Protein AF-A0A1Y5FB59-F1 (afdb_monomer_lite)

Radius of gyration: 21.67 Å; chains: 1; bounding box: 53×59×49 Å

Structure (mmCIF, N/CA/C/O backbone):
data_AF-A0A1Y5FB59-F1
#
_entry.id   AF-A0A1Y5FB59-F1
#
loop_
_atom_site.group_PDB
_atom_site.id
_atom_site.type_symbol
_atom_site.label_atom_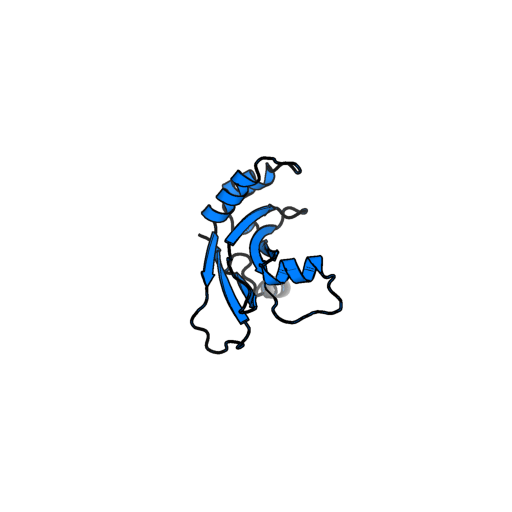id
_atom_site.label_alt_id
_atom_site.label_comp_id
_atom_site.label_asym_id
_atom_site.label_entity_id
_atom_site.label_seq_id
_atom_site.pdbx_PDB_ins_code
_atom_site.Cartn_x
_atom_site.Cartn_y
_atom_site.Cartn_z
_atom_site.occupancy
_atom_site.B_iso_or_equiv
_atom_site.auth_seq_id
_atom_site.auth_comp_id
_atom_site.auth_asym_id
_atom_site.auth_atom_id
_atom_site.pdbx_PDB_model_num
ATOM 1 N N . MET A 1 1 ? -38.173 -43.192 18.621 1.00 48.62 1 MET A N 1
ATOM 2 C CA . MET A 1 1 ? -38.232 -41.753 18.265 1.00 48.62 1 MET A CA 1
ATOM 3 C C . MET A 1 1 ? -37.029 -40.917 18.727 1.00 48.62 1 MET A C 1
ATOM 5 O O . MET A 1 1 ? -36.751 -39.921 18.084 1.00 48.62 1 MET A O 1
ATOM 9 N N . LYS A 1 2 ? -36.254 -41.308 19.757 1.00 47.31 2 LYS A N 1
ATOM 10 C CA . LYS A 1 2 ? -35.053 -40.545 20.182 1.00 47.31 2 LYS A CA 1
ATOM 11 C C . LYS A 1 2 ? -33.825 -40.673 19.255 1.00 47.31 2 LYS A C 1
ATOM 13 O O . LYS A 1 2 ? -33.001 -39.771 19.224 1.00 47.31 2 LYS A O 1
ATOM 18 N N . LYS A 1 3 ? -33.711 -41.755 18.470 1.00 51.56 3 LYS A N 1
ATOM 19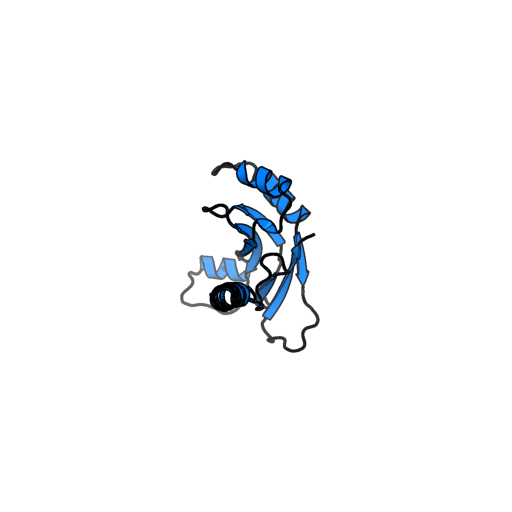 C CA . LYS A 1 3 ? -32.548 -42.007 17.588 1.00 51.56 3 LYS A CA 1
ATOM 20 C C . LYS A 1 3 ? -32.558 -41.204 16.273 1.00 51.56 3 LYS A C 1
ATOM 22 O O . LYS A 1 3 ? -31.497 -40.951 15.722 1.00 51.56 3 LYS A O 1
ATOM 27 N N . LEU A 1 4 ? -33.731 -40.770 15.800 1.00 54.47 4 LEU A N 1
ATOM 28 C CA . LEU A 1 4 ? -33.858 -39.971 14.568 1.00 54.47 4 LEU A CA 1
ATOM 29 C C . LEU A 1 4 ? -33.380 -38.523 14.757 1.00 54.47 4 LEU A C 1
ATOM 31 O O . LEU A 1 4 ? -32.789 -37.950 13.850 1.00 54.47 4 LEU A O 1
ATOM 35 N N . ILE A 1 5 ? -33.572 -37.960 15.953 1.00 57.47 5 ILE A N 1
ATOM 36 C CA . ILE A 1 5 ? -33.191 -36.573 16.270 1.00 57.47 5 ILE A CA 1
ATOM 37 C C . ILE A 1 5 ? -31.662 -36.424 16.337 1.00 57.47 5 ILE A C 1
ATOM 39 O O . ILE A 1 5 ? -31.114 -35.425 15.884 1.00 57.47 5 ILE A O 1
ATOM 43 N N . ILE A 1 6 ? -30.962 -37.445 16.840 1.00 56.31 6 ILE A N 1
ATOM 44 C CA . ILE A 1 6 ? -29.498 -37.424 16.990 1.00 56.31 6 ILE A CA 1
ATOM 45 C C . ILE A 1 6 ? -28.801 -37.420 15.618 1.00 56.31 6 ILE A C 1
ATOM 47 O O . ILE A 1 6 ? -27.839 -36.678 15.430 1.00 56.31 6 ILE A O 1
ATOM 51 N N . ASN A 1 7 ? -29.329 -38.153 14.630 1.00 54.38 7 ASN A N 1
ATOM 52 C CA . ASN A 1 7 ? -28.782 -38.136 13.267 1.00 54.38 7 ASN A CA 1
ATOM 53 C C . ASN A 1 7 ? -28.978 -36.787 12.555 1.00 54.38 7 ASN A C 1
ATOM 55 O O . ASN A 1 7 ? -28.125 -36.395 11.763 1.00 54.38 7 ASN A O 1
ATOM 59 N N . LEU A 1 8 ? -30.056 -36.051 12.853 1.00 54.28 8 LEU A N 1
ATOM 60 C CA . LEU A 1 8 ? -30.286 -34.725 12.268 1.00 54.28 8 LEU A CA 1
ATOM 61 C C . LEU A 1 8 ? -29.314 -33.668 12.824 1.00 54.28 8 LEU A C 1
ATOM 63 O O . LEU A 1 8 ? -28.890 -32.776 12.096 1.00 54.28 8 LEU A O 1
ATOM 67 N N . ILE A 1 9 ? -28.929 -33.789 14.100 1.00 56.22 9 ILE A N 1
ATOM 68 C CA . ILE A 1 9 ? -27.972 -32.879 14.752 1.00 56.22 9 ILE A CA 1
ATOM 69 C C . ILE A 1 9 ? -26.537 -33.144 14.264 1.00 56.22 9 ILE A C 1
ATOM 71 O O . ILE A 1 9 ? -25.774 -32.198 14.073 1.00 56.22 9 ILE A O 1
ATOM 75 N N . LEU A 1 10 ? -26.176 -34.402 13.978 1.00 52.16 10 LEU A N 1
ATOM 76 C CA . LEU A 1 10 ? -24.864 -34.735 13.406 1.00 52.16 10 LEU A CA 1
ATOM 77 C C . LEU A 1 10 ? -24.667 -34.188 11.981 1.00 52.16 10 LEU A C 1
ATOM 79 O O . LEU A 1 10 ? -23.561 -33.767 11.653 1.00 52.16 10 LEU A O 1
ATOM 83 N N . LEU A 1 11 ? -25.725 -34.119 11.165 1.00 53.78 11 LEU A N 1
ATOM 84 C CA . LEU A 1 11 ? -25.667 -33.527 9.818 1.00 53.78 11 LEU A CA 1
ATOM 85 C C . LEU A 1 11 ? -25.444 -32.001 9.830 1.00 53.78 11 LEU A C 1
ATOM 87 O O . LEU A 1 11 ? -24.926 -31.449 8.861 1.00 53.78 11 LEU A O 1
ATOM 91 N N . GLY A 1 12 ? -25.790 -31.312 10.924 1.00 51.25 12 GLY A N 1
ATOM 92 C CA . GLY A 1 12 ? -25.508 -29.882 11.099 1.00 51.25 12 GLY A CA 1
ATOM 93 C C . GLY A 1 12 ? -24.056 -29.580 11.490 1.00 51.25 12 GLY A C 1
ATOM 94 O O . GLY A 1 12 ? -23.554 -28.497 11.201 1.00 51.25 12 GLY A O 1
ATOM 95 N N . LEU A 1 13 ? -23.361 -30.543 12.106 1.00 50.62 13 LEU A N 1
ATOM 96 C CA . LEU A 1 13 ? -21.967 -30.394 12.544 1.00 50.62 13 LEU A CA 1
ATOM 97 C C . LEU A 1 13 ? -20.949 -30.674 11.428 1.00 50.62 13 LEU A C 1
ATOM 99 O O . LEU A 1 13 ? -19.790 -30.292 11.552 1.00 50.62 13 LEU A O 1
ATOM 103 N N . SER A 1 14 ? -21.368 -31.286 10.317 1.00 46.81 14 SER A N 1
ATOM 104 C CA . SER A 1 14 ? -20.500 -31.554 9.162 1.00 46.81 14 SER A CA 1
ATOM 105 C C . SER A 1 14 ? -20.270 -30.352 8.233 1.00 46.81 14 SER A C 1
ATOM 107 O O . SER A 1 14 ? -19.467 -30.459 7.311 1.00 46.81 14 SER A O 1
ATOM 109 N N . PHE A 1 15 ? -20.917 -29.202 8.462 1.00 49.56 15 PHE A N 1
ATOM 110 C CA . PHE A 1 15 ? -20.755 -28.008 7.613 1.00 49.56 15 PHE A CA 1
ATOM 111 C C . PHE A 1 15 ? -19.712 -26.990 8.106 1.00 49.56 15 PHE A C 1
ATOM 113 O O . PHE A 1 15 ? -19.521 -25.964 7.459 1.00 49.56 15 PHE A O 1
ATOM 120 N N . THR A 1 16 ? -19.000 -27.243 9.207 1.00 48.56 16 THR A N 1
ATOM 121 C CA . THR A 1 16 ? -18.032 -26.274 9.768 1.00 48.56 16 THR A CA 1
ATOM 122 C C . THR A 1 16 ? -16.565 -26.596 9.496 1.00 48.56 16 THR A C 1
ATOM 124 O O . THR A 1 16 ? -15.688 -25.941 10.052 1.00 48.56 16 THR A O 1
ATOM 127 N N . ILE A 1 17 ? -16.262 -27.526 8.588 1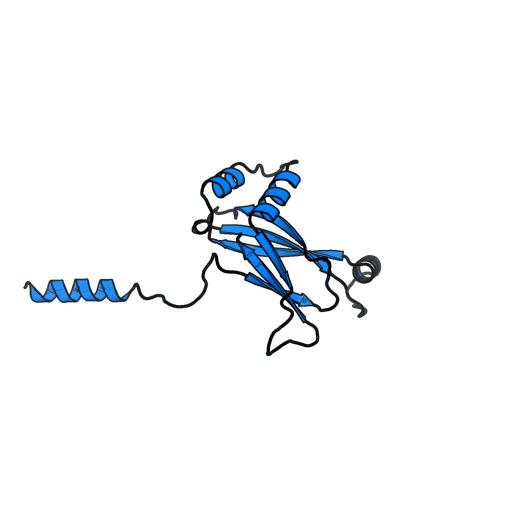.00 44.72 17 ILE A N 1
ATOM 128 C CA . ILE A 1 17 ? -14.880 -27.767 8.146 1.00 44.72 17 ILE A CA 1
ATOM 129 C C . ILE A 1 17 ? -14.674 -27.158 6.754 1.00 44.72 17 ILE A C 1
ATOM 131 O O . ILE A 1 17 ? -14.392 -27.846 5.779 1.00 44.72 17 ILE A O 1
ATOM 135 N N . MET A 1 18 ? -14.795 -25.830 6.664 1.00 39.94 18 MET A N 1
ATOM 136 C CA . MET A 1 18 ? -14.086 -25.061 5.638 1.00 39.94 18 MET A CA 1
ATOM 137 C C . MET A 1 18 ? -12.658 -24.819 6.137 1.00 39.94 18 MET A C 1
ATOM 139 O O . MET A 1 18 ? -12.323 -23.751 6.639 1.00 39.94 18 MET A O 1
ATOM 143 N N . ALA A 1 19 ? -11.809 -25.838 6.026 1.00 43.00 19 ALA A N 1
ATOM 144 C CA . ALA A 1 19 ? -10.364 -25.656 6.066 1.00 43.00 19 ALA A CA 1
ATOM 145 C C . ALA A 1 19 ? -9.883 -25.496 4.620 1.00 43.00 19 ALA A C 1
ATOM 147 O O . ALA A 1 19 ? -9.935 -26.451 3.848 1.00 43.00 19 ALA A O 1
ATOM 148 N N . GLY A 1 20 ? -9.459 -24.289 4.232 1.00 32.75 20 GLY A N 1
ATOM 149 C CA . GLY A 1 20 ? -8.989 -24.068 2.863 1.00 32.75 20 GLY A CA 1
ATOM 150 C C . GLY A 1 20 ? -8.665 -22.633 2.461 1.00 32.75 20 GLY A C 1
ATOM 151 O O . GLY A 1 20 ? -9.116 -22.197 1.413 1.00 32.75 20 GLY A O 1
ATOM 152 N N . GLY A 1 21 ? -7.863 -21.928 3.262 1.00 36.38 21 GLY A N 1
ATOM 153 C CA . GLY A 1 21 ? -6.829 -21.049 2.706 1.00 36.38 21 GLY A CA 1
ATOM 154 C C . GLY A 1 21 ? -7.264 -19.727 2.076 1.00 36.38 21 GLY A C 1
ATOM 155 O O . GLY A 1 21 ? -7.082 -19.527 0.885 1.00 36.38 21 GLY A O 1
ATOM 156 N N . ASP A 1 22 ? -7.693 -18.781 2.903 1.00 43.31 22 ASP A N 1
ATOM 157 C CA . ASP A 1 22 ? -7.258 -17.391 2.748 1.00 43.31 22 ASP A CA 1
ATOM 158 C C . ASP A 1 22 ? -7.396 -16.740 4.126 1.00 43.31 22 ASP A C 1
ATOM 160 O O . ASP A 1 22 ? -8.449 -16.230 4.504 1.00 43.31 22 ASP A O 1
ATOM 164 N N . TYR A 1 23 ? -6.360 -16.871 4.960 1.00 47.91 23 TYR A N 1
ATOM 165 C CA . TYR A 1 23 ? -6.320 -16.164 6.237 1.00 47.91 23 TYR A CA 1
ATOM 166 C C . TYR A 1 23 ? -6.331 -14.669 5.910 1.00 47.91 23 TYR A C 1
ATOM 168 O O . TYR A 1 23 ? -5.302 -14.102 5.544 1.00 47.91 23 TYR A O 1
ATOM 176 N N . GLY A 1 24 ? -7.494 -14.025 6.023 1.00 53.06 24 GLY A N 1
ATOM 177 C CA . GLY A 1 24 ? -7.709 -12.619 5.673 1.00 53.06 24 GLY A CA 1
ATOM 178 C C . GLY A 1 24 ? -6.803 -11.627 6.411 1.00 53.06 24 GLY A C 1
ATOM 179 O O . GLY A 1 24 ? -6.757 -10.452 6.039 1.00 53.06 24 GLY A O 1
ATOM 180 N N . GLY A 1 25 ? -6.072 -12.088 7.432 1.00 61.81 25 GLY A N 1
ATOM 181 C CA . GLY A 1 25 ? -5.090 -11.343 8.225 1.00 61.81 25 GLY A CA 1
ATOM 182 C C . GLY A 1 25 ? -3.635 -11.785 8.044 1.00 61.81 25 GLY A C 1
ATOM 183 O O . GLY A 1 25 ? -2.757 -11.214 8.682 1.00 61.81 25 GLY A O 1
ATOM 184 N N . GLY A 1 26 ? -3.363 -12.794 7.211 1.00 78.00 26 GLY A N 1
ATOM 185 C CA . GLY A 1 26 ? -2.009 -13.282 6.946 1.00 78.00 26 GLY A CA 1
ATOM 186 C C . GLY A 1 26 ? -1.167 -12.312 6.104 1.00 78.00 26 GLY A C 1
ATOM 187 O O . GLY A 1 26 ? -1.701 -11.358 5.521 1.00 78.00 26 GLY A O 1
ATOM 188 N N . PRO A 1 27 ? 0.156 -12.541 6.018 1.00 85.00 27 PRO A N 1
ATOM 189 C CA . PRO A 1 27 ? 1.020 -11.755 5.150 1.00 85.00 27 PRO A CA 1
ATOM 190 C C . PRO A 1 27 ? 0.551 -11.847 3.696 1.00 85.00 27 PRO A C 1
ATOM 192 O O . PRO A 1 27 ? 0.158 -12.911 3.218 1.00 85.00 27 PRO A O 1
ATOM 195 N N . LYS A 1 28 ? 0.582 -10.719 2.984 1.00 89.56 28 LYS A N 1
ATOM 196 C CA . LYS A 1 28 ? 0.188 -10.659 1.571 1.00 89.56 28 LYS A CA 1
ATOM 197 C C . LYS A 1 28 ? 1.390 -10.371 0.704 1.00 89.56 28 LYS A C 1
ATOM 199 O O . LYS A 1 28 ? 2.141 -9.443 0.981 1.00 89.56 28 LYS A O 1
ATOM 204 N N . VAL A 1 29 ? 1.534 -11.128 -0.373 1.00 89.19 29 VAL A N 1
ATOM 205 C CA . VAL A 1 29 ? 2.629 -10.949 -1.323 1.00 89.19 29 VAL A CA 1
ATOM 206 C C . VAL A 1 29 ? 2.140 -10.127 -2.509 1.00 89.19 29 VAL A C 1
ATOM 208 O O . VAL A 1 29 ? 1.088 -10.409 -3.080 1.00 89.19 29 VAL A O 1
ATOM 211 N N . ILE A 1 30 ? 2.906 -9.107 -2.887 1.00 90.69 30 ILE A N 1
ATOM 212 C CA . ILE A 1 30 ? 2.734 -8.400 -4.157 1.00 90.69 30 ILE A CA 1
ATOM 213 C C . ILE A 1 30 ? 3.867 -8.772 -5.111 1.00 90.69 30 ILE A C 1
ATOM 215 O O . ILE A 1 30 ? 5.041 -8.774 -4.738 1.00 90.69 30 ILE A O 1
ATOM 219 N N . GLU A 1 31 ? 3.500 -9.066 -6.354 1.00 90.94 31 GLU A N 1
ATOM 220 C CA . GLU A 1 31 ? 4.425 -9.268 -7.468 1.00 90.94 31 GLU A CA 1
ATOM 221 C C . GLU A 1 31 ? 4.556 -7.947 -8.232 1.00 90.94 31 GLU A C 1
ATOM 223 O O . GLU A 1 31 ? 3.568 -7.386 -8.713 1.00 90.94 31 GLU A O 1
ATOM 228 N N . LEU A 1 32 ? 5.776 -7.426 -8.316 1.00 90.31 32 LEU A N 1
ATOM 229 C CA . LEU A 1 32 ? 6.126 -6.244 -9.097 1.00 90.31 32 LEU A CA 1
ATOM 230 C C . LEU A 1 32 ? 7.152 -6.620 -10.163 1.00 90.31 32 LEU A C 1
ATOM 232 O O . LEU A 1 32 ? 7.862 -7.614 -10.040 1.00 90.31 32 LEU A O 1
ATOM 236 N N . TYR A 1 33 ? 7.275 -5.800 -11.202 1.00 88.94 33 TYR A N 1
ATOM 237 C CA . TYR A 1 33 ? 8.311 -6.020 -12.209 1.00 88.94 33 TYR A CA 1
ATOM 238 C C . TYR A 1 33 ? 9.685 -5.663 -11.642 1.00 88.94 33 TYR A C 1
ATOM 240 O O . TYR A 1 33 ? 9.816 -4.763 -10.817 1.00 88.94 33 TYR A O 1
ATOM 248 N N . LYS A 1 34 ? 10.742 -6.303 -12.138 1.00 86.94 34 LYS A N 1
ATOM 249 C CA . LYS A 1 34 ? 12.126 -6.106 -11.672 1.00 86.94 34 LYS A CA 1
ATOM 250 C C . LYS A 1 34 ? 12.600 -4.648 -11.681 1.00 86.94 34 LYS A C 1
ATOM 252 O O . LYS A 1 34 ? 13.354 -4.234 -10.794 1.00 86.94 34 LYS A O 1
ATOM 257 N N . LEU A 1 35 ? 12.152 -3.878 -12.675 1.00 87.94 35 LEU A N 1
ATOM 258 C CA . LEU A 1 35 ? 12.467 -2.453 -12.844 1.00 87.94 35 LEU A CA 1
ATOM 259 C C . LEU A 1 35 ? 11.633 -1.536 -11.931 1.00 87.94 35 LEU A C 1
ATOM 261 O O . LEU A 1 35 ? 12.010 -0.380 -11.695 1.00 87.94 35 LEU A O 1
ATOM 265 N N . ASP A 1 36 ? 10.507 -2.034 -11.420 1.00 90.44 36 ASP A N 1
ATOM 266 C CA . ASP A 1 36 ? 9.694 -1.320 -10.448 1.00 90.44 36 ASP A CA 1
ATOM 267 C C . ASP A 1 36 ? 10.442 -1.285 -9.102 1.00 90.44 36 ASP A C 1
ATOM 269 O O . ASP A 1 36 ? 11.138 -2.225 -8.715 1.00 90.44 36 ASP A O 1
ATOM 273 N N . HIS A 1 37 ? 10.382 -0.150 -8.405 1.00 88.69 37 HIS A N 1
ATOM 274 C CA . HIS A 1 37 ? 11.224 0.099 -7.230 1.00 88.69 37 HIS A CA 1
ATOM 275 C C . HIS A 1 37 ? 10.572 1.087 -6.254 1.00 88.69 37 HIS A C 1
ATOM 277 O O . HIS A 1 37 ? 9.474 1.589 -6.489 1.00 88.69 37 HIS A O 1
ATOM 283 N N . SER A 1 38 ? 11.262 1.417 -5.153 1.00 91.31 38 SER A N 1
ATOM 284 C CA . SER A 1 38 ? 10.779 2.374 -4.139 1.00 91.31 38 SER A CA 1
ATOM 285 C C . SER A 1 38 ? 9.421 1.996 -3.533 1.00 91.31 38 SER A C 1
ATOM 287 O O . SER A 1 38 ? 8.552 2.859 -3.378 1.00 91.31 38 SER A O 1
ATOM 289 N N . VAL A 1 39 ? 9.243 0.718 -3.189 1.00 92.81 39 VAL A N 1
ATOM 290 C CA . VAL A 1 39 ? 8.025 0.212 -2.546 1.00 92.81 39 VAL A CA 1
ATOM 291 C C . VAL A 1 39 ? 7.877 0.816 -1.150 1.00 92.81 39 VAL A C 1
ATOM 293 O O . VAL A 1 39 ? 8.823 0.839 -0.363 1.00 92.81 39 VAL A O 1
ATOM 296 N N . LYS A 1 40 ? 6.702 1.371 -0.848 1.00 93.81 40 LYS A N 1
ATOM 297 C CA . LYS A 1 40 ? 6.407 2.053 0.416 1.00 93.81 40 LYS A CA 1
ATOM 298 C C . LYS A 1 40 ? 4.981 1.769 0.862 1.00 93.81 40 LYS A C 1
ATOM 300 O O . LYS A 1 40 ? 4.043 1.831 0.072 1.00 93.81 40 LYS A O 1
ATOM 305 N N . ILE A 1 41 ? 4.809 1.582 2.169 1.00 93.88 41 ILE A N 1
ATOM 306 C CA . ILE A 1 41 ? 3.486 1.594 2.793 1.00 93.88 41 ILE A CA 1
ATOM 307 C C . ILE A 1 41 ? 2.874 2.994 2.644 1.00 93.88 41 ILE A C 1
ATOM 309 O O . ILE A 1 41 ? 3.460 4.005 3.060 1.00 93.88 41 ILE A O 1
ATOM 313 N N . GLY A 1 42 ? 1.710 3.037 2.005 1.00 91.62 42 GLY A N 1
ATOM 314 C CA . GLY A 1 42 ? 0.951 4.233 1.690 1.00 91.62 42 GLY A CA 1
ATOM 315 C C . GLY A 1 42 ? -0.130 4.506 2.727 1.00 91.62 42 GLY A C 1
ATOM 316 O O . GLY A 1 42 ? 0.165 4.791 3.884 1.00 91.62 42 GLY A O 1
ATOM 317 N N . ASP A 1 43 ? -1.378 4.539 2.276 1.00 92.94 43 ASP A N 1
ATOM 318 C CA . ASP A 1 43 ? -2.547 4.928 3.062 1.00 92.94 43 ASP A CA 1
ATOM 319 C C . ASP A 1 43 ? -3.346 3.708 3.549 1.00 92.94 43 ASP A C 1
ATOM 321 O O . ASP A 1 43 ? -3.233 2.623 2.993 1.00 92.94 43 ASP A O 1
ATOM 325 N N . ILE A 1 44 ? -4.178 3.888 4.574 1.00 92.81 44 ILE A N 1
ATOM 326 C CA . ILE A 1 44 ? -5.065 2.849 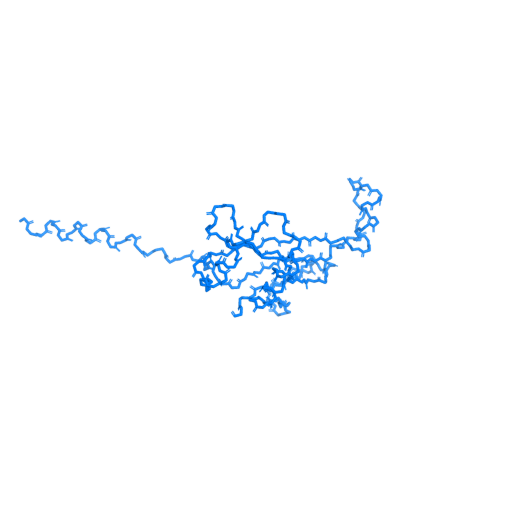5.112 1.00 92.81 44 ILE A CA 1
ATOM 327 C C . ILE A 1 44 ? -6.474 3.399 5.324 1.00 92.81 44 ILE A C 1
ATOM 329 O O . ILE A 1 44 ? -6.672 4.483 5.884 1.00 92.81 44 ILE A O 1
ATOM 333 N N . LYS A 1 45 ? -7.482 2.658 4.868 1.00 93.25 45 LYS A N 1
ATOM 334 C CA . LYS A 1 45 ? -8.893 3.055 4.941 1.00 93.25 45 LYS A CA 1
ATOM 335 C C . LYS A 1 45 ? -9.796 1.847 5.114 1.00 93.25 45 LYS A C 1
ATOM 337 O O . LYS A 1 45 ? -9.415 0.735 4.785 1.00 93.25 45 LYS A O 1
ATOM 342 N N . LEU A 1 46 ? -11.017 2.076 5.579 1.00 92.69 46 LEU A N 1
ATOM 343 C CA . LEU A 1 46 ? -12.056 1.059 5.474 1.00 92.69 46 LEU A CA 1
ATOM 344 C C . LEU A 1 46 ? -12.611 1.016 4.049 1.00 92.69 46 LEU A C 1
ATOM 346 O O . LEU A 1 46 ? -12.667 2.025 3.337 1.00 92.69 46 LEU A O 1
ATOM 350 N N . SER A 1 47 ? -13.019 -0.178 3.653 1.00 91.94 47 SER A N 1
ATOM 351 C CA . SER A 1 47 ? -13.892 -0.433 2.514 1.00 91.94 47 SER A CA 1
ATOM 352 C C . SER A 1 47 ? -15.227 0.318 2.639 1.00 91.94 47 SER A C 1
ATOM 354 O O . SER A 1 47 ? -15.583 0.822 3.707 1.00 91.94 47 SER A O 1
ATOM 356 N N . LYS A 1 48 ? -15.959 0.453 1.524 1.00 88.94 48 LYS A N 1
ATOM 357 C CA . LYS A 1 48 ? -17.215 1.229 1.488 1.00 88.94 48 LYS A CA 1
ATOM 358 C C . LYS A 1 48 ? -18.287 0.612 2.397 1.00 88.94 48 LYS A C 1
ATOM 360 O O . LYS A 1 48 ? -18.999 1.341 3.078 1.00 88.94 48 LYS A O 1
ATOM 365 N N . ASP A 1 49 ? -18.340 -0.712 2.407 1.00 90.75 49 ASP A N 1
ATOM 366 C CA . ASP A 1 49 ? -19.171 -1.596 3.227 1.00 90.75 49 ASP A CA 1
ATOM 367 C C . ASP A 1 49 ? -18.612 -1.819 4.645 1.00 90.75 49 ASP A C 1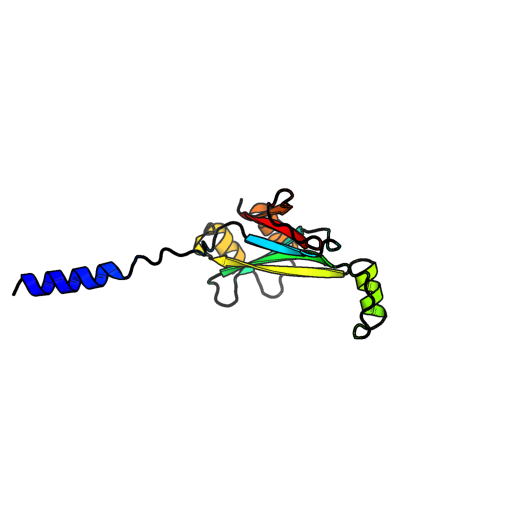
ATOM 369 O O . ASP A 1 49 ? -19.304 -2.360 5.501 1.00 90.75 49 ASP A O 1
ATOM 373 N N . LYS A 1 50 ? -17.397 -1.332 4.937 1.00 88.25 50 LYS A N 1
ATOM 374 C CA . LYS A 1 50 ? -16.741 -1.376 6.259 1.00 88.25 50 LYS A CA 1
ATOM 375 C C . LYS A 1 50 ? -16.435 -2.790 6.779 1.00 88.25 50 LYS A C 1
ATOM 377 O O . LYS A 1 50 ? -16.155 -2.943 7.969 1.00 88.25 50 LYS A O 1
ATOM 382 N N . THR A 1 51 ? -16.453 -3.792 5.909 1.00 89.31 51 THR A N 1
ATOM 383 C CA . THR A 1 51 ? -16.122 -5.194 6.220 1.00 89.31 51 THR A CA 1
ATOM 384 C C . THR A 1 51 ? -14.610 -5.429 6.190 1.00 89.31 51 THR A C 1
ATOM 386 O O . THR A 1 51 ? -14.073 -6.179 6.995 1.00 89.31 51 THR A O 1
ATOM 389 N N . ARG A 1 52 ? -13.908 -4.714 5.304 1.00 92.44 52 ARG A N 1
ATOM 390 C CA . ARG A 1 52 ? -12.465 -4.858 5.062 1.00 92.44 52 ARG A CA 1
ATOM 391 C C . ARG A 1 52 ? -11.663 -3.592 5.323 1.00 92.44 52 ARG A C 1
ATOM 393 O O . ARG A 1 52 ? -12.143 -2.477 5.086 1.00 92.44 52 ARG A O 1
ATOM 400 N N . VAL A 1 53 ? -10.412 -3.772 5.724 1.00 91.75 53 VAL A N 1
ATOM 401 C CA . VAL A 1 53 ? -9.369 -2.748 5.788 1.00 91.75 53 VAL A CA 1
ATOM 402 C C . VAL A 1 53 ? -8.574 -2.778 4.484 1.00 91.75 53 VAL A C 1
ATOM 404 O O . VAL A 1 53 ? -8.000 -3.793 4.111 1.00 91.75 53 VAL A O 1
ATOM 407 N N . LYS A 1 54 ? -8.544 -1.650 3.776 1.00 93.75 54 LYS A N 1
ATOM 408 C CA . LYS A 1 54 ? -7.785 -1.458 2.539 1.00 93.75 54 LYS A CA 1
ATOM 409 C C . LYS A 1 54 ? -6.480 -0.734 2.839 1.00 93.75 54 LYS A C 1
ATOM 411 O O . LYS A 1 54 ? -6.505 0.397 3.332 1.00 93.75 54 LYS A O 1
ATOM 416 N N . LEU A 1 55 ? -5.369 -1.364 2.491 1.00 94.00 55 LEU A N 1
ATOM 417 C CA . LEU A 1 55 ? -4.022 -0.824 2.568 1.00 94.00 55 LEU A CA 1
ATOM 418 C C . LEU A 1 55 ? -3.529 -0.486 1.161 1.00 94.00 55 LEU A C 1
ATOM 420 O O . LEU A 1 55 ? -3.540 -1.327 0.270 1.00 94.00 55 LEU A O 1
ATOM 424 N N . GLU A 1 56 ? -3.072 0.740 0.958 1.00 94.56 56 GLU A N 1
ATOM 425 C CA . GLU A 1 56 ? -2.424 1.165 -0.278 1.00 94.56 56 GLU A CA 1
ATOM 426 C C . GLU A 1 56 ? -0.910 1.023 -0.127 1.00 94.56 56 GLU A C 1
ATOM 428 O O . GLU A 1 56 ? -0.309 1.605 0.776 1.00 94.56 56 GLU A O 1
ATOM 433 N N . VAL A 1 57 ? -0.282 0.291 -1.039 1.00 94.06 57 VAL A N 1
ATOM 434 C CA . VAL A 1 57 ? 1.172 0.176 -1.165 1.00 94.06 57 VAL A CA 1
ATOM 435 C C . VAL A 1 57 ? 1.578 0.919 -2.425 1.00 94.06 57 VAL A C 1
ATOM 437 O O . VAL A 1 57 ? 1.075 0.625 -3.508 1.00 94.06 57 VAL A O 1
ATOM 440 N N . SER A 1 58 ? 2.455 1.911 -2.300 1.00 94.31 58 SER A N 1
ATOM 441 C CA . SER A 1 58 ? 2.929 2.691 -3.439 1.00 94.31 58 SER A CA 1
ATOM 442 C C . SER A 1 58 ? 4.298 2.228 -3.910 1.00 94.31 58 SER A C 1
ATOM 444 O O . SER A 1 58 ? 5.141 1.824 -3.116 1.00 94.31 58 SER A O 1
ATOM 446 N N . TYR A 1 59 ? 4.531 2.319 -5.213 1.00 93.69 59 TYR A N 1
ATOM 447 C CA . TYR A 1 59 ? 5.800 1.979 -5.846 1.00 93.69 59 TYR A CA 1
ATOM 448 C C . TYR A 1 59 ? 6.044 2.891 -7.052 1.00 93.69 59 TYR A C 1
ATOM 450 O O . TYR A 1 59 ? 5.129 3.556 -7.545 1.00 93.69 59 TYR A O 1
ATOM 458 N N . LYS A 1 60 ? 7.290 2.972 -7.517 1.00 91.69 60 LYS A N 1
ATOM 459 C CA . LYS A 1 60 ? 7.649 3.639 -8.770 1.00 91.69 60 LYS A CA 1
ATOM 460 C C . LYS A 1 60 ? 7.675 2.609 -9.889 1.00 91.69 60 LYS A C 1
ATOM 462 O O . LYS A 1 60 ? 8.531 1.728 -9.894 1.00 91.69 60 LYS A O 1
ATOM 467 N N . LYS A 1 61 ? 6.744 2.748 -10.832 1.00 89.88 61 LYS A N 1
ATOM 468 C CA . LYS A 1 61 ? 6.663 1.939 -12.044 1.00 89.88 61 LYS A CA 1
ATOM 469 C C . LYS A 1 61 ? 7.658 2.453 -13.074 1.00 89.88 61 LYS A C 1
ATOM 471 O O . LYS A 1 61 ? 7.595 3.634 -13.427 1.00 89.88 61 LYS A O 1
ATOM 476 N N . ARG A 1 62 ? 8.524 1.572 -13.575 1.00 87.19 62 ARG A N 1
ATOM 477 C CA . ARG A 1 62 ? 9.484 1.895 -14.636 1.00 87.19 62 ARG A CA 1
ATOM 478 C C . ARG A 1 62 ? 9.322 0.933 -15.804 1.00 87.19 62 ARG A C 1
ATOM 480 O O . ARG A 1 62 ? 9.092 -0.262 -15.614 1.00 87.19 62 ARG A O 1
ATOM 487 N N . ARG A 1 63 ? 9.410 1.464 -17.018 1.00 81.19 63 ARG A N 1
ATOM 488 C CA . ARG A 1 63 ? 9.415 0.682 -18.257 1.00 81.19 63 ARG A CA 1
ATOM 489 C C . ARG A 1 63 ? 10.495 1.238 -19.168 1.00 81.19 63 ARG A C 1
ATOM 491 O O . ARG A 1 63 ? 10.644 2.452 -19.260 1.00 81.19 63 ARG A O 1
ATOM 498 N N . THR A 1 64 ? 11.261 0.341 -19.766 1.00 69.38 64 THR A N 1
ATOM 499 C CA . THR A 1 64 ? 12.301 0.654 -20.752 1.00 69.38 64 THR A CA 1
ATOM 500 C C . THR A 1 64 ? 11.805 0.414 -22.172 1.00 69.38 64 THR A C 1
ATOM 502 O O . THR A 1 64 ? 12.246 1.097 -23.086 1.00 69.38 64 THR A O 1
ATOM 505 N N . GLU A 1 65 ? 10.859 -0.508 -22.351 1.00 70.06 65 GLU A N 1
ATOM 506 C CA . GLU A 1 65 ? 10.255 -0.796 -23.649 1.00 70.06 65 GLU A CA 1
ATOM 507 C C . GLU A 1 65 ? 9.315 0.327 -24.090 1.00 70.06 65 GLU A C 1
ATOM 509 O O . GLU A 1 65 ? 8.451 0.790 -23.333 1.00 70.06 65 GLU A O 1
ATOM 514 N N . PHE A 1 66 ? 9.500 0.755 -25.337 1.00 63.88 66 PHE A N 1
ATOM 515 C CA . PHE A 1 66 ? 8.631 1.712 -25.996 1.00 63.88 66 PHE A CA 1
ATOM 516 C C . PHE A 1 66 ? 7.260 1.075 -26.227 1.00 63.88 66 PHE A C 1
ATOM 518 O O . PHE A 1 66 ? 7.141 0.063 -26.912 1.00 63.88 66 PHE A O 1
ATOM 525 N N . ASN A 1 67 ? 6.218 1.674 -25.652 1.00 70.38 67 ASN A N 1
ATOM 526 C CA . ASN A 1 67 ? 4.845 1.259 -25.894 1.00 70.38 67 ASN A CA 1
ATOM 527 C C . ASN A 1 67 ? 4.186 2.265 -26.855 1.00 70.38 67 ASN A C 1
ATOM 529 O O . ASN A 1 67 ? 3.930 3.395 -26.430 1.00 70.38 67 ASN A O 1
ATOM 533 N N . PRO A 1 68 ? 3.879 1.875 -28.108 1.00 69.31 68 PRO A N 1
ATOM 534 C CA . PRO A 1 68 ? 3.331 2.786 -29.116 1.00 69.31 68 PRO A CA 1
ATOM 535 C C . PRO A 1 68 ? 1.920 3.290 -28.776 1.00 69.31 68 PRO A C 1
ATOM 537 O O . PRO A 1 68 ? 1.458 4.267 -29.355 1.00 69.31 68 PRO A O 1
ATOM 540 N N . PHE A 1 69 ? 1.238 2.659 -27.817 1.00 78.25 69 PHE A N 1
ATOM 541 C CA . PHE A 1 69 ? -0.090 3.061 -27.348 1.00 78.25 69 PHE A CA 1
ATOM 542 C C . PHE A 1 69 ? -0.043 4.066 -26.190 1.00 78.25 69 PHE A C 1
ATOM 544 O O . PHE A 1 69 ? -1.084 4.507 -25.703 1.00 78.25 69 PHE A O 1
ATOM 551 N N . VAL A 1 70 ? 1.153 4.422 -25.714 1.00 74.81 70 VAL A N 1
ATOM 552 C CA . VAL A 1 70 ? 1.352 5.346 -24.597 1.00 74.81 70 VAL A CA 1
ATOM 553 C C . VAL A 1 70 ? 1.898 6.651 -25.160 1.00 74.81 70 VAL A C 1
ATOM 555 O O . VAL A 1 70 ? 2.960 6.674 -25.773 1.00 74.81 70 VAL A O 1
ATOM 558 N N . GLY A 1 71 ? 1.176 7.753 -24.952 1.00 81.69 71 GLY A N 1
ATOM 559 C CA . GLY A 1 71 ? 1.609 9.060 -25.448 1.00 81.69 71 GLY A CA 1
ATOM 560 C C . GLY A 1 71 ? 2.992 9.455 -24.916 1.00 81.69 71 GLY A C 1
ATOM 561 O O . GLY A 1 71 ? 3.381 9.074 -23.810 1.00 81.69 71 GLY A O 1
ATOM 562 N N . GLU A 1 72 ? 3.720 10.278 -25.669 1.00 79.06 72 GLU A N 1
ATOM 563 C CA . GLU A 1 72 ? 5.116 10.652 -25.392 1.00 79.06 72 GLU A CA 1
ATOM 564 C C . GLU A 1 72 ? 5.345 11.158 -23.953 1.00 79.06 72 GLU A C 1
ATOM 566 O O . GLU A 1 72 ? 6.266 10.724 -23.259 1.00 79.06 72 GLU A O 1
ATOM 571 N N . LYS A 1 73 ? 4.437 12.000 -23.436 1.00 80.25 73 LYS A N 1
ATOM 572 C CA . LYS A 1 73 ? 4.481 12.500 -22.047 1.00 80.25 73 LYS A CA 1
ATOM 573 C C . LYS A 1 73 ? 4.366 11.388 -21.002 1.00 80.25 73 LYS A C 1
ATOM 575 O O . LYS A 1 73 ? 4.929 11.497 -19.913 1.00 80.25 73 LYS A O 1
ATOM 580 N N . GLU A 1 74 ? 3.586 10.347 -21.273 1.00 77.00 74 GLU A N 1
ATOM 581 C CA . GLU A 1 74 ? 3.450 9.206 -20.369 1.00 77.00 74 GLU A CA 1
ATOM 582 C C . GLU A 1 74 ? 4.635 8.244 -20.479 1.00 77.00 74 GLU A C 1
ATOM 584 O O . GLU A 1 74 ? 5.098 7.754 -19.447 1.00 77.00 74 GLU A O 1
ATOM 589 N N . ALA A 1 75 ? 5.176 8.049 -21.683 1.00 77.94 75 ALA A N 1
ATOM 590 C CA . ALA A 1 75 ? 6.402 7.290 -21.902 1.00 77.94 75 ALA A CA 1
ATOM 591 C C . ALA A 1 75 ? 7.583 7.915 -21.137 1.00 77.94 75 ALA A C 1
ATOM 593 O O . ALA A 1 75 ? 8.251 7.228 -20.362 1.00 77.94 75 ALA A O 1
ATOM 594 N N . GLN A 1 76 ? 7.759 9.239 -21.223 1.00 76.88 76 GLN A N 1
ATOM 595 C CA . GLN A 1 76 ? 8.765 9.965 -20.439 1.00 76.88 76 GLN A CA 1
ATOM 596 C C . GLN A 1 76 ? 8.582 9.755 -18.927 1.00 76.88 76 GLN A C 1
ATOM 598 O O . GLN A 1 76 ? 9.537 9.435 -18.220 1.00 76.88 76 GLN A O 1
ATOM 603 N N . LYS A 1 77 ? 7.349 9.847 -18.404 1.00 76.50 77 LYS A N 1
ATOM 604 C CA . LYS A 1 77 ? 7.076 9.581 -16.975 1.00 76.50 77 LYS A CA 1
ATOM 605 C C . LYS A 1 77 ? 7.459 8.161 -16.554 1.00 76.50 77 LYS A C 1
ATOM 607 O O . LYS A 1 77 ? 7.905 7.968 -15.426 1.00 76.50 77 LYS A O 1
ATOM 612 N N . LEU A 1 78 ? 7.271 7.168 -17.421 1.00 77.75 78 LEU A N 1
ATOM 613 C CA . LEU A 1 78 ? 7.644 5.780 -17.142 1.00 77.75 78 LEU A CA 1
ATOM 614 C C . LEU A 1 78 ? 9.160 5.550 -17.196 1.00 77.75 78 LEU A C 1
ATOM 616 O O . LEU A 1 78 ? 9.645 4.708 -16.443 1.00 77.75 78 LEU A O 1
ATOM 620 N N . LEU A 1 79 ? 9.912 6.321 -17.989 1.00 73.94 79 LEU A N 1
ATOM 621 C CA . LEU A 1 79 ? 11.381 6.277 -18.001 1.00 73.94 79 LEU A CA 1
ATOM 622 C C . LEU A 1 79 ? 11.982 6.762 -16.671 1.00 73.94 79 LEU A C 1
ATOM 624 O O . LEU A 1 79 ? 12.870 6.103 -16.120 1.00 73.94 79 LEU A O 1
ATOM 628 N N . PHE A 1 80 ? 11.460 7.872 -16.131 1.00 72.88 80 PHE A N 1
ATOM 629 C CA . PHE A 1 80 ? 11.891 8.465 -14.850 1.00 72.88 80 PHE A CA 1
ATOM 630 C C . PHE A 1 80 ? 11.236 7.825 -13.610 1.00 72.88 80 PHE A C 1
ATOM 632 O O . PHE A 1 80 ? 11.653 8.071 -12.475 1.00 72.88 80 PHE A O 1
ATOM 639 N N . GLY A 1 81 ? 10.221 6.986 -13.818 1.00 79.62 81 GLY A N 1
ATOM 640 C CA . GLY A 1 81 ? 9.460 6.320 -12.768 1.00 79.62 81 GLY A CA 1
ATOM 641 C C . GLY A 1 81 ? 8.175 7.070 -12.405 1.00 79.62 81 GLY A C 1
ATOM 642 O O . GLY A 1 81 ? 8.205 8.119 -11.759 1.00 79.62 81 GLY A O 1
ATOM 643 N N . LYS A 1 82 ? 7.022 6.483 -12.745 1.00 87.06 82 LYS A N 1
ATOM 644 C CA . LYS A 1 82 ? 5.684 6.999 -12.401 1.00 87.06 82 LYS A CA 1
ATOM 645 C C . LYS A 1 82 ? 5.207 6.339 -11.110 1.00 87.06 82 LYS A C 1
ATOM 647 O O . LYS A 1 82 ? 5.285 5.121 -10.979 1.00 87.06 82 LYS A O 1
ATOM 652 N N . TYR A 1 83 ? 4.689 7.112 -10.156 1.00 88.62 83 TYR A N 1
ATOM 653 C CA . TYR A 1 83 ? 4.089 6.522 -8.957 1.00 88.62 83 TYR A CA 1
ATOM 654 C C . TYR A 1 83 ? 2.829 5.724 -9.310 1.00 88.62 83 TYR A C 1
ATOM 656 O O . TYR A 1 83 ? 1.936 6.229 -9.991 1.00 88.62 83 TYR A O 1
ATOM 664 N N . ALA A 1 84 ? 2.766 4.497 -8.811 1.00 89.88 84 ALA A N 1
ATOM 665 C CA . ALA A 1 84 ? 1.633 3.591 -8.904 1.00 89.88 84 ALA A CA 1
ATOM 666 C C . ALA A 1 84 ? 1.298 3.033 -7.514 1.00 89.88 84 ALA A C 1
ATOM 668 O O . ALA A 1 84 ? 2.086 3.157 -6.571 1.00 89.88 84 ALA A O 1
ATOM 669 N N . THR A 1 85 ? 0.106 2.458 -7.378 1.00 92.50 85 THR A N 1
ATOM 670 C CA . THR A 1 85 ? -0.392 1.919 -6.111 1.00 92.50 85 THR A CA 1
ATOM 671 C C . THR A 1 85 ? -1.050 0.568 -6.325 1.00 92.50 85 THR A C 1
ATOM 673 O O . THR A 1 85 ? -1.902 0.443 -7.202 1.00 92.50 85 THR A O 1
ATOM 676 N N . VAL A 1 86 ? -0.716 -0.402 -5.479 1.00 92.19 86 VAL A N 1
ATOM 677 C CA . VAL A 1 86 ? -1.490 -1.634 -5.288 1.00 92.19 86 VAL A CA 1
ATOM 678 C C . VAL A 1 86 ? -2.348 -1.468 -4.037 1.00 92.19 86 VAL A C 1
ATOM 680 O O . VAL A 1 86 ? -1.902 -0.879 -3.052 1.00 92.19 86 VAL A O 1
ATOM 683 N N . THR A 1 87 ? -3.590 -1.950 -4.075 1.00 93.62 87 THR A N 1
ATOM 684 C CA . THR A 1 87 ? -4.458 -2.000 -2.891 1.00 93.62 87 THR A CA 1
ATOM 685 C C . THR A 1 87 ? -4.571 -3.435 -2.411 1.00 93.62 87 THR A C 1
ATOM 687 O O . THR A 1 87 ? -4.988 -4.305 -3.168 1.00 93.62 87 THR A O 1
ATOM 690 N N . LEU A 1 88 ? -4.228 -3.655 -1.149 1.00 90.94 88 LEU A N 1
ATOM 691 C CA . LEU A 1 88 ? -4.401 -4.914 -0.442 1.00 90.94 88 LEU A CA 1
ATOM 692 C C . LEU A 1 88 ? -5.601 -4.799 0.488 1.00 90.94 88 LEU A C 1
ATOM 694 O O . LEU A 1 88 ? -5.798 -3.763 1.124 1.00 90.94 88 LEU A O 1
ATOM 698 N N . GLU A 1 89 ? -6.409 -5.847 0.563 1.00 91.44 89 GLU A N 1
ATOM 699 C CA . GLU A 1 89 ? -7.570 -5.895 1.449 1.00 91.44 89 GLU A CA 1
ATOM 700 C C . GLU A 1 89 ? -7.363 -6.941 2.529 1.00 91.44 89 GLU A C 1
ATOM 702 O O . GLU A 1 89 ? -6.941 -8.047 2.221 1.00 91.44 89 GLU A O 1
ATOM 707 N N . TYR A 1 90 ? -7.685 -6.595 3.766 1.00 90.38 90 TYR A N 1
ATOM 708 C CA . TYR A 1 90 ? -7.606 -7.470 4.927 1.00 90.38 90 TYR A CA 1
ATOM 709 C C . TYR A 1 90 ? -8.954 -7.476 5.634 1.00 90.38 90 TYR A C 1
ATOM 711 O O . TYR A 1 90 ? -9.653 -6.453 5.636 1.00 90.38 90 TYR A O 1
ATOM 719 N N . ASP A 1 91 ? -9.315 -8.588 6.263 1.00 89.81 91 ASP A N 1
ATOM 720 C CA . ASP A 1 91 ? -10.555 -8.634 7.029 1.00 89.81 91 ASP A CA 1
ATOM 721 C C . ASP A 1 91 ? -10.423 -7.788 8.294 1.00 89.81 91 ASP A C 1
ATOM 723 O O . ASP A 1 91 ? -9.421 -7.824 9.011 1.00 89.81 91 ASP A O 1
ATOM 727 N N . LYS A 1 92 ? -11.448 -6.972 8.556 1.00 88.62 92 LYS A N 1
ATOM 728 C CA . LYS A 1 92 ? -11.497 -6.043 9.695 1.00 88.62 92 LYS A CA 1
ATOM 729 C C . LYS A 1 92 ? -11.257 -6.743 11.033 1.00 88.62 92 LYS A C 1
ATOM 731 O O . LYS A 1 92 ? -10.741 -6.111 11.950 1.00 88.62 92 LYS A O 1
ATOM 736 N N . GLU A 1 93 ? -11.678 -7.997 11.145 1.00 87.38 93 GLU A N 1
ATOM 737 C CA . GLU A 1 93 ? -11.658 -8.788 12.379 1.00 87.38 93 GLU A CA 1
ATOM 738 C C . GLU A 1 93 ? -10.240 -9.079 12.873 1.00 87.38 93 GLU A C 1
ATOM 740 O O . GLU A 1 93 ? -10.037 -9.282 14.064 1.00 87.38 93 GLU A O 1
ATOM 745 N N . HIS A 1 94 ? -9.242 -8.998 11.990 1.00 86.94 94 HIS A N 1
ATOM 746 C CA . HIS A 1 94 ? -7.838 -9.189 12.351 1.00 86.94 94 HIS A CA 1
ATOM 747 C C . HIS A 1 94 ? -7.175 -7.943 12.949 1.00 86.94 94 HIS A C 1
ATOM 749 O O . HIS A 1 94 ? -5.993 -7.975 13.280 1.00 86.94 94 HIS A O 1
ATOM 755 N N . PHE A 1 95 ? -7.902 -6.831 13.085 1.00 87.88 95 PHE A N 1
ATOM 756 C CA . PHE A 1 95 ? -7.357 -5.584 13.609 1.00 87.88 95 PHE A CA 1
ATOM 757 C C . PHE A 1 95 ? -7.962 -5.214 14.954 1.00 87.88 95 PHE A C 1
ATOM 759 O O . PHE A 1 95 ? -9.161 -5.358 15.189 1.00 87.88 95 PHE A O 1
ATOM 766 N N . ASN A 1 96 ? -7.138 -4.585 15.791 1.00 89.31 96 ASN A N 1
ATOM 767 C CA . ASN A 1 96 ? -7.590 -3.991 17.042 1.00 89.31 96 ASN A CA 1
ATOM 768 C C . ASN A 1 96 ? -8.730 -2.992 16.800 1.00 89.31 96 ASN A C 1
ATOM 770 O O . ASN A 1 96 ? -8.647 -2.127 15.919 1.00 89.31 96 ASN A O 1
ATOM 774 N N . GLN A 1 97 ? -9.763 -3.060 17.640 1.00 88.94 97 GLN A N 1
ATOM 775 C CA . GLN A 1 97 ? -10.946 -2.202 17.546 1.00 88.94 97 GLN A CA 1
ATOM 776 C C . GLN A 1 97 ? -10.583 -0.706 17.531 1.00 88.94 97 GLN A C 1
ATOM 778 O O . GLN A 1 97 ? -11.152 0.068 16.762 1.00 88.94 97 GLN A O 1
ATOM 783 N N . ASP A 1 98 ? -9.552 -0.317 18.280 1.00 90.44 98 ASP A N 1
ATOM 784 C CA . ASP A 1 98 ? -8.959 1.022 18.283 1.00 90.44 98 ASP A CA 1
ATOM 785 C C . ASP A 1 98 ? -8.561 1.532 16.893 1.00 90.44 98 ASP A C 1
ATOM 787 O O . ASP A 1 98 ? -8.759 2.707 16.556 1.00 90.44 98 ASP A O 1
ATOM 791 N N . LEU A 1 99 ? -7.953 0.664 16.080 1.00 90.31 99 LEU A N 1
ATOM 792 C CA . LEU A 1 99 ? -7.579 0.989 14.709 1.00 90.31 99 LEU A CA 1
ATOM 793 C C . LEU A 1 99 ? -8.839 1.203 13.878 1.00 90.31 99 LEU A C 1
ATOM 795 O O . LEU A 1 99 ? -8.970 2.219 13.192 1.00 90.31 99 LEU A O 1
ATOM 799 N N . ILE A 1 100 ? -9.779 0.269 13.985 1.00 92.88 100 ILE A N 1
ATOM 800 C CA . ILE A 1 100 ? -11.037 0.291 13.248 1.00 92.88 100 ILE A CA 1
ATOM 801 C C . ILE A 1 100 ? -11.835 1.558 13.563 1.00 92.88 100 ILE A C 1
ATOM 803 O O . ILE A 1 100 ? -12.316 2.227 12.646 1.00 92.88 100 ILE A O 1
ATOM 807 N N . ASP A 1 101 ? -11.915 1.964 14.825 1.00 91.50 101 ASP A N 1
ATOM 808 C CA . ASP A 1 101 ? -12.645 3.161 15.234 1.00 91.50 101 ASP A CA 1
ATOM 809 C C . ASP A 1 101 ? -11.962 4.452 14.767 1.00 91.50 101 ASP A C 1
ATOM 811 O O . ASP A 1 101 ? -12.637 5.399 14.344 1.00 91.50 101 ASP A O 1
ATOM 815 N N . LYS A 1 102 ? -10.622 4.483 14.723 1.00 90.75 102 LYS A N 1
ATOM 816 C CA . LYS A 1 102 ? -9.871 5.575 14.075 1.00 90.75 102 LYS A CA 1
ATOM 817 C C . LYS A 1 102 ? -10.171 5.651 12.577 1.00 90.75 102 LYS A C 1
ATOM 819 O O . LYS A 1 102 ? -10.316 6.755 12.051 1.00 90.75 102 LYS A O 1
ATOM 824 N N . LEU A 1 103 ? -10.292 4.512 11.892 1.00 91.12 103 LEU A N 1
ATOM 825 C CA . LEU A 1 103 ? -10.613 4.467 10.463 1.00 91.12 103 LEU A CA 1
ATOM 826 C C . LEU A 1 103 ? -12.073 4.837 10.172 1.00 91.12 103 LEU A C 1
ATOM 828 O O . LEU A 1 103 ? -12.325 5.534 9.190 1.00 91.12 103 LEU A O 1
ATOM 832 N N . LYS A 1 104 ? -13.034 4.458 11.025 1.00 90.00 104 LYS A N 1
ATOM 833 C CA . LYS A 1 104 ? -14.449 4.865 10.893 1.00 90.00 104 LYS A CA 1
ATOM 834 C C . LYS A 1 104 ? -14.623 6.382 10.962 1.00 90.00 104 LYS A C 1
ATOM 836 O O . LYS A 1 104 ? -15.447 6.938 10.243 1.00 90.00 104 LYS A O 1
ATOM 841 N N . LYS A 1 105 ? -13.824 7.061 11.794 1.00 87.56 105 LYS A N 1
ATOM 842 C CA . LYS A 1 105 ? -13.837 8.528 11.958 1.00 87.56 105 LYS A CA 1
ATOM 843 C C . LYS A 1 105 ? -13.220 9.285 10.771 1.00 87.56 105 LYS A C 1
ATOM 845 O O . LYS A 1 105 ? -13.182 10.519 10.766 1.00 87.56 105 LYS A O 1
ATOM 850 N N . ARG A 1 106 ? -12.722 8.582 9.750 1.00 84.44 106 ARG A N 1
ATOM 851 C CA . ARG A 1 106 ? -12.108 9.195 8.572 1.00 84.44 106 ARG A CA 1
ATOM 852 C C . ARG A 1 106 ? -13.152 9.890 7.694 1.00 84.44 106 ARG A C 1
ATOM 854 O O . ARG A 1 106 ? -13.939 9.247 7.009 1.00 84.44 106 ARG A O 1
ATOM 861 N N . LYS A 1 107 ? -13.104 11.225 7.643 1.00 76.81 107 LYS A N 1
ATOM 862 C CA . LYS A 1 107 ? -13.906 12.028 6.701 1.00 76.81 107 LYS A CA 1
ATOM 863 C C . LYS A 1 107 ? -13.444 11.802 5.250 1.00 76.81 107 LYS A C 1
ATOM 865 O O . LYS A 1 107 ? -12.243 11.680 4.999 1.00 76.81 107 LYS A O 1
ATOM 870 N N . ARG A 1 108 ? -14.387 11.812 4.291 1.00 66.94 108 ARG A N 1
ATOM 871 C CA . ARG A 1 108 ? -14.121 11.644 2.840 1.00 66.94 108 ARG A CA 1
ATOM 872 C C . ARG A 1 108 ? -13.069 12.632 2.307 1.00 66.94 108 ARG A C 1
ATOM 874 O O . ARG A 1 108 ? -12.204 12.231 1.536 1.00 66.94 108 ARG A O 1
ATOM 881 N N . PHE A 1 109 ? -13.081 13.875 2.790 1.00 59.91 109 PHE A N 1
ATOM 882 C CA . PHE A 1 109 ? -12.197 14.967 2.350 1.00 59.91 109 PHE A CA 1
ATOM 883 C C . PHE A 1 109 ? -11.126 15.322 3.389 1.00 59.91 109 PHE A C 1
ATOM 885 O O . PHE A 1 109 ? -10.917 16.477 3.744 1.00 59.91 109 PHE A O 1
ATOM 892 N N . SER A 1 110 ? -10.480 14.312 3.968 1.00 57.34 110 SER A N 1
ATOM 893 C CA . SER A 1 110 ? -9.536 14.553 5.054 1.00 57.34 110 SER A CA 1
ATOM 894 C C . SER A 1 110 ? -8.198 15.118 4.551 1.00 57.34 110 SER A C 1
ATOM 896 O O . SER A 1 110 ? -7.405 14.396 3.950 1.00 57.34 110 SER A O 1
ATOM 898 N N . PHE A 1 111 ? -7.888 16.367 4.918 1.00 61.06 111 PHE A N 1
ATOM 899 C CA . PHE A 1 111 ? -6.525 16.930 4.906 1.00 61.06 111 PHE A CA 1
ATOM 900 C C . PHE A 1 111 ? -5.538 16.124 5.784 1.00 61.06 111 PHE A C 1
ATOM 902 O O . PHE A 1 111 ? -4.323 16.256 5.664 1.00 61.06 111 PHE A O 1
ATOM 909 N N . LEU A 1 112 ? -6.036 15.205 6.622 1.00 70.06 112 LEU A N 1
ATOM 910 C CA . LEU A 1 112 ? -5.248 14.363 7.525 1.00 70.06 112 LEU A CA 1
ATOM 911 C C . LEU A 1 112 ? -4.743 13.072 6.860 1.00 70.06 112 LEU A C 1
ATOM 913 O O . LEU A 1 112 ? -4.428 12.115 7.568 1.00 70.06 112 LEU A O 1
ATOM 917 N N . LYS A 1 113 ? -4.605 13.014 5.524 1.00 78.50 113 LYS A N 1
ATOM 918 C CA . LYS A 1 113 ? -3.991 11.857 4.831 1.00 78.50 113 LYS A CA 1
ATOM 919 C C . LYS A 1 113 ? -2.646 11.461 5.456 1.00 78.50 113 LYS A C 1
ATOM 921 O O . LYS A 1 113 ? -2.345 10.278 5.560 1.00 78.50 113 LYS A O 1
ATOM 926 N N . LYS A 1 114 ? -1.860 12.429 5.949 1.00 86.12 114 LYS A N 1
ATOM 927 C CA . LYS A 1 114 ? -0.594 12.171 6.663 1.00 86.12 114 LYS A CA 1
ATOM 928 C C . LYS A 1 114 ? -0.787 11.305 7.917 1.00 86.12 114 LYS A C 1
ATOM 930 O O . LYS A 1 114 ? 0.011 10.402 8.144 1.00 86.12 114 LYS A O 1
ATOM 935 N N . LYS A 1 115 ? -1.858 11.524 8.691 1.00 89.12 115 LYS A N 1
ATOM 936 C CA . LYS A 1 115 ? -2.179 10.744 9.900 1.00 89.12 115 LYS A CA 1
ATOM 937 C C . LYS A 1 115 ? -2.446 9.277 9.565 1.00 89.12 115 LYS A C 1
ATOM 939 O O . LYS A 1 115 ? -1.915 8.402 10.238 1.00 89.12 115 LYS A O 1
ATOM 944 N N . TYR A 1 116 ? -3.220 9.011 8.515 1.00 90.88 116 TYR A N 1
ATOM 945 C CA . TYR A 1 116 ? -3.536 7.642 8.095 1.00 90.88 116 TYR A CA 1
ATOM 946 C C . TYR A 1 116 ? -2.330 6.943 7.461 1.00 90.88 116 TYR A C 1
ATOM 948 O O . TYR A 1 116 ? -2.082 5.785 7.766 1.00 90.88 116 TYR A O 1
ATOM 956 N N . LYS A 1 117 ? -1.477 7.660 6.721 1.00 91.50 117 LYS A N 1
ATOM 957 C CA . LYS A 1 117 ? -0.184 7.109 6.276 1.00 91.50 117 LYS A CA 1
ATOM 958 C C . LYS A 1 117 ? 0.719 6.693 7.442 1.00 91.50 117 LYS A C 1
ATOM 960 O O . LYS A 1 117 ? 1.367 5.653 7.392 1.00 91.50 117 LYS A O 1
ATOM 965 N N . LEU A 1 118 ? 0.772 7.500 8.503 1.00 91.94 118 LEU A N 1
ATOM 966 C CA . LEU A 1 118 ? 1.512 7.145 9.719 1.00 91.94 118 LEU A CA 1
ATOM 967 C C . LEU A 1 118 ? 0.885 5.941 10.426 1.00 91.94 118 LEU A C 1
ATOM 969 O O . LEU A 1 118 ? 1.608 5.066 10.885 1.00 91.94 118 LEU A O 1
ATOM 973 N N . LEU A 1 119 ? -0.447 5.880 10.480 1.00 92.19 119 LEU A N 1
ATOM 974 C CA . LEU A 1 119 ? -1.189 4.742 11.015 1.00 92.19 119 LEU A CA 1
ATOM 975 C C . LEU A 1 119 ? -0.839 3.451 10.256 1.00 92.19 119 LEU A C 1
ATOM 977 O O . LEU A 1 119 ? -0.519 2.454 10.890 1.00 92.19 119 LEU A O 1
ATOM 981 N N . ALA A 1 120 ? -0.812 3.486 8.922 1.00 92.44 120 ALA A N 1
ATOM 982 C CA . ALA A 1 120 ? -0.430 2.344 8.093 1.00 92.44 120 ALA A CA 1
ATOM 983 C C . ALA A 1 120 ? 0.996 1.865 8.418 1.00 92.44 120 ALA A C 1
ATOM 985 O O . ALA A 1 120 ? 1.199 0.706 8.752 1.00 92.44 120 ALA A O 1
ATOM 986 N N . LYS A 1 121 ? 1.980 2.772 8.451 1.00 93.19 121 LYS A N 1
ATOM 987 C CA . LYS A 1 121 ? 3.382 2.442 8.792 1.00 93.19 121 LYS A CA 1
ATOM 988 C C . LYS A 1 121 ? 3.579 1.895 10.212 1.00 93.19 121 LYS A C 1
ATOM 990 O O . LYS A 1 121 ? 4.572 1.218 10.491 1.00 93.19 121 LYS A O 1
ATOM 995 N N . LYS A 1 122 ? 2.668 2.225 11.130 1.00 92.06 122 LYS A N 1
ATOM 996 C CA . LYS A 1 122 ? 2.669 1.690 12.497 1.00 92.06 122 LYS A CA 1
ATOM 997 C C . LYS A 1 122 ? 2.126 0.268 12.587 1.00 92.06 122 LYS A C 1
ATOM 999 O O . LYS A 1 122 ? 2.513 -0.413 13.519 1.00 92.06 122 LYS A O 1
ATOM 1004 N N . ASN A 1 123 ? 1.266 -0.151 11.659 1.00 90.56 123 ASN A N 1
ATOM 1005 C CA . ASN A 1 123 ? 0.605 -1.460 11.702 1.00 90.56 123 ASN A CA 1
ATOM 1006 C C . ASN A 1 123 ? 1.124 -2.433 10.633 1.00 90.56 123 ASN A C 1
ATOM 1008 O O . ASN A 1 123 ? 0.751 -3.594 10.664 1.00 90.56 123 ASN A O 1
ATOM 1012 N N . PHE A 1 124 ? 1.952 -1.975 9.687 1.00 92.44 124 PHE A N 1
ATOM 1013 C CA . PHE A 1 124 ? 2.449 -2.804 8.589 1.00 92.44 124 PHE A CA 1
ATOM 1014 C C . PHE A 1 124 ? 3.945 -2.617 8.337 1.00 92.44 124 PHE A C 1
ATOM 1016 O O . PHE A 1 124 ? 4.496 -1.527 8.548 1.00 92.44 124 PHE A O 1
ATOM 1023 N N . ILE A 1 125 ? 4.576 -3.676 7.831 1.00 92.69 125 ILE A N 1
ATOM 1024 C CA . ILE A 1 125 ? 5.936 -3.704 7.275 1.00 92.69 125 ILE A CA 1
ATOM 1025 C C . ILE A 1 125 ? 5.841 -4.173 5.824 1.00 92.69 125 ILE A C 1
ATOM 1027 O O . ILE A 1 125 ? 4.922 -4.905 5.464 1.00 92.69 125 ILE A O 1
ATOM 1031 N N . VAL A 1 126 ? 6.768 -3.711 4.987 1.00 92.44 126 VAL A N 1
ATOM 1032 C CA . VAL A 1 126 ? 6.997 -4.281 3.660 1.00 92.44 126 VAL A CA 1
ATOM 1033 C C . VAL A 1 126 ? 8.430 -4.790 3.585 1.00 92.44 126 VAL A C 1
ATOM 1035 O O . VAL A 1 126 ? 9.357 -4.036 3.885 1.00 92.44 126 VAL A O 1
ATOM 1038 N N . GLU A 1 127 ? 8.601 -6.045 3.188 1.00 91.56 127 GLU A N 1
ATOM 1039 C CA . GLU A 1 127 ? 9.900 -6.709 3.067 1.00 91.56 127 GLU A CA 1
ATOM 1040 C C . GLU A 1 127 ? 10.061 -7.306 1.671 1.00 91.56 127 GLU A C 1
ATOM 1042 O O . GLU A 1 127 ? 9.106 -7.807 1.083 1.00 91.56 127 GLU A O 1
ATOM 1047 N N . GLU A 1 128 ? 11.263 -7.224 1.099 1.00 89.44 128 GLU A N 1
ATOM 1048 C CA . GLU A 1 128 ? 11.549 -7.840 -0.200 1.00 89.44 128 GLU A CA 1
ATOM 1049 C C . GLU A 1 128 ? 11.926 -9.311 -0.017 1.00 89.44 128 GLU A C 1
ATOM 1051 O O . GLU A 1 128 ? 12.861 -9.640 0.717 1.00 89.44 128 GLU A O 1
ATOM 1056 N N . ILE A 1 129 ? 11.244 -10.203 -0.735 1.00 87.31 129 ILE A N 1
ATOM 1057 C CA . ILE A 1 129 ? 11.519 -11.636 -0.679 1.00 87.31 129 ILE A CA 1
ATOM 1058 C C . ILE A 1 129 ? 12.690 -11.955 -1.618 1.00 87.31 129 ILE A C 1
ATOM 1060 O O . ILE A 1 129 ? 12.563 -12.085 -2.842 1.00 87.31 129 ILE A O 1
ATOM 1064 N N . THR A 1 130 ? 13.881 -12.088 -1.040 1.00 80.06 130 THR A N 1
ATOM 1065 C CA . THR A 1 130 ? 15.117 -12.335 -1.800 1.00 80.06 130 THR A CA 1
ATOM 1066 C C . THR A 1 130 ? 15.356 -13.815 -2.102 1.00 80.06 130 THR A C 1
ATOM 1068 O O . THR A 1 130 ? 15.929 -14.124 -3.149 1.00 80.06 130 THR A O 1
ATOM 1071 N N . LYS A 1 131 ? 14.862 -14.730 -1.262 1.00 69.31 131 LYS A N 1
ATOM 1072 C CA . LYS A 1 131 ? 15.056 -16.182 -1.390 1.00 69.31 131 LYS A CA 1
ATOM 1073 C C . LYS A 1 131 ? 13.730 -16.863 -1.751 1.00 69.31 131 LYS A C 1
ATOM 1075 O O . LYS A 1 131 ? 12.913 -17.117 -0.878 1.00 69.31 131 LYS A O 1
ATOM 1080 N N . GLN A 1 132 ? 13.506 -17.142 -3.034 1.00 63.47 132 GLN A N 1
ATOM 1081 C CA . GLN A 1 132 ? 12.395 -17.980 -3.505 1.00 63.47 132 GLN A CA 1
ATOM 1082 C C . GLN A 1 132 ? 12.934 -19.029 -4.477 1.00 63.47 132 GLN A C 1
ATOM 1084 O O . GLN A 1 132 ? 13.761 -18.707 -5.326 1.00 63.47 132 GLN A O 1
ATOM 1089 N N . ILE A 1 133 ? 12.447 -20.265 -4.343 1.00 59.62 133 ILE A N 1
ATOM 1090 C CA . ILE A 1 133 ? 12.902 -21.442 -5.106 1.00 59.62 133 ILE A CA 1
ATOM 1091 C C . ILE A 1 133 ? 12.421 -21.383 -6.575 1.00 59.62 133 ILE A C 1
ATOM 1093 O O . ILE A 1 133 ? 13.026 -21.999 -7.441 1.00 59.62 133 ILE A O 1
ATOM 1097 N N . HIS A 1 134 ? 11.404 -20.564 -6.880 1.00 61.47 134 HIS A N 1
ATOM 1098 C CA . HIS A 1 134 ? 10.841 -20.384 -8.226 1.00 61.47 134 HIS A CA 1
ATOM 1099 C C . HIS A 1 134 ? 10.679 -18.896 -8.577 1.00 61.47 134 HIS A C 1
ATOM 1101 O O . HIS A 1 134 ? 9.563 -18.388 -8.694 1.00 61.47 134 HIS A O 1
ATOM 1107 N N . LYS A 1 135 ? 11.789 -18.159 -8.708 1.00 65.12 135 LYS A N 1
ATOM 1108 C CA . LYS A 1 135 ? 11.733 -16.757 -9.150 1.00 65.12 135 LYS A CA 1
ATOM 1109 C C . LYS A 1 135 ? 11.515 -16.671 -10.656 1.00 65.12 135 LYS A C 1
ATOM 1111 O O . LYS A 1 135 ? 12.333 -17.165 -11.424 1.00 65.12 135 LYS A O 1
ATOM 1116 N N . LYS A 1 136 ? 10.467 -15.958 -11.077 1.00 78.38 136 LYS A N 1
ATOM 1117 C CA . LYS A 1 136 ? 10.409 -15.415 -12.439 1.00 78.38 136 LYS A CA 1
ATOM 1118 C C . LYS A 1 136 ? 11.524 -14.379 -12.589 1.00 78.38 136 LYS A C 1
ATOM 1120 O O . LYS A 1 136 ? 11.672 -13.507 -11.733 1.00 78.38 136 LYS A O 1
ATOM 1125 N N . GLU A 1 137 ? 12.289 -14.467 -13.671 1.00 77.12 137 GLU A N 1
ATOM 1126 C CA . GLU A 1 137 ? 13.502 -13.664 -13.879 1.00 77.12 137 GLU A CA 1
ATOM 1127 C C . GLU A 1 137 ? 13.240 -12.145 -13.918 1.00 77.12 137 GLU A C 1
ATOM 1129 O O . GLU A 1 137 ? 14.090 -11.348 -13.499 1.00 77.12 137 GLU A O 1
ATOM 1134 N N . ASP A 1 138 ? 12.023 -11.764 -14.321 1.00 83.25 138 ASP A N 1
ATOM 1135 C CA . ASP A 1 138 ? 11.559 -10.381 -14.474 1.00 83.25 138 ASP A CA 1
ATOM 1136 C C . ASP A 1 138 ? 10.657 -9.873 -13.339 1.00 83.25 138 ASP A C 1
ATOM 1138 O O . ASP A 1 138 ? 10.104 -8.770 -13.429 1.00 83.25 138 ASP A O 1
ATOM 1142 N N . ALA A 1 139 ? 10.536 -10.623 -12.240 1.00 86.62 139 ALA A N 1
ATOM 1143 C CA . ALA A 1 139 ? 9.692 -10.257 -11.105 1.00 86.62 139 ALA A CA 1
ATOM 1144 C C . ALA A 1 139 ? 10.483 -10.013 -9.809 1.00 86.62 139 ALA A C 1
ATOM 1146 O O . ALA A 1 139 ? 11.509 -10.634 -9.527 1.00 86.62 139 ALA A O 1
ATOM 1147 N N . LYS A 1 140 ? 9.955 -9.111 -8.982 1.00 89.81 140 LYS A N 1
ATOM 1148 C CA . LYS A 1 140 ? 10.315 -8.914 -7.577 1.00 89.81 140 LYS A CA 1
ATOM 1149 C C . LYS A 1 140 ? 9.084 -9.131 -6.719 1.00 89.81 140 LYS A C 1
ATOM 1151 O O . LYS A 1 140 ? 8.002 -8.640 -7.038 1.00 89.81 140 LYS A O 1
ATOM 1156 N N . TYR A 1 141 ? 9.275 -9.820 -5.606 1.00 90.44 141 TYR A N 1
ATOM 1157 C CA . TYR A 1 141 ? 8.208 -10.137 -4.672 1.00 90.44 141 TYR A CA 1
ATOM 1158 C C . TYR A 1 141 ? 8.420 -9.359 -3.385 1.00 90.44 141 TYR A C 1
ATOM 1160 O O . TYR A 1 141 ? 9.526 -9.336 -2.844 1.00 90.44 141 TYR A O 1
ATOM 1168 N N . TYR A 1 142 ? 7.356 -8.729 -2.904 1.00 90.81 142 TYR A N 1
ATOM 1169 C CA . TYR A 1 142 ? 7.353 -8.028 -1.629 1.00 90.81 142 TYR A CA 1
ATOM 1170 C C . TYR A 1 142 ? 6.273 -8.618 -0.740 1.00 90.81 142 TYR A C 1
ATOM 1172 O O . TYR A 1 142 ? 5.129 -8.749 -1.168 1.00 90.81 142 TYR A O 1
ATOM 1180 N N . GLU A 1 143 ? 6.630 -8.942 0.492 1.00 91.19 143 GLU A N 1
ATOM 1181 C CA . GLU A 1 143 ? 5.690 -9.370 1.512 1.00 91.19 143 GLU A CA 1
ATOM 1182 C C . GLU A 1 143 ? 5.246 -8.172 2.346 1.00 91.19 143 GLU A C 1
ATOM 1184 O O . GLU A 1 143 ? 6.062 -7.371 2.803 1.00 91.19 143 GLU A O 1
ATOM 1189 N N . ILE A 1 144 ? 3.938 -8.039 2.533 1.00 91.75 144 ILE A N 1
ATOM 1190 C CA . ILE A 1 144 ? 3.333 -7.073 3.434 1.00 91.75 144 ILE A CA 1
ATOM 1191 C C . ILE A 1 144 ? 2.815 -7.825 4.649 1.00 91.75 144 ILE A C 1
ATOM 1193 O O . ILE A 1 144 ? 1.839 -8.573 4.554 1.00 91.75 144 ILE A O 1
ATOM 1197 N N . GLN A 1 145 ? 3.439 -7.560 5.791 1.00 89.31 145 GLN A N 1
ATOM 1198 C CA . GLN A 1 145 ? 3.106 -8.170 7.073 1.00 89.31 145 GLN A CA 1
ATOM 1199 C C . GLN A 1 145 ? 2.413 -7.161 7.991 1.00 89.31 145 GLN A C 1
ATOM 1201 O O . GLN A 1 145 ? 2.727 -5.964 7.967 1.00 89.31 145 GLN A O 1
ATOM 1206 N N . MET A 1 146 ? 1.488 -7.652 8.815 1.00 87.94 146 MET A N 1
ATOM 1207 C CA . MET A 1 146 ? 0.958 -6.909 9.958 1.00 87.94 146 MET A CA 1
ATOM 1208 C C . MET A 1 146 ? 1.965 -6.952 11.117 1.00 87.94 146 MET A C 1
ATOM 1210 O O . MET A 1 146 ? 2.626 -7.968 11.310 1.00 87.94 146 MET A O 1
ATOM 1214 N N . LYS A 1 147 ? 2.096 -5.842 11.847 1.00 85.19 147 LYS A N 1
ATOM 1215 C CA . LYS A 1 147 ? 2.918 -5.732 13.064 1.00 85.19 147 LYS A CA 1
ATOM 1216 C C . LYS A 1 147 ? 2.153 -6.128 14.316 1.00 85.19 147 LYS A C 1
ATOM 1218 O O . LYS A 1 147 ? 0.927 -5.877 14.340 1.00 85.19 147 LYS A O 1
#

Sequence (147 aa):
MKKLIINLILLGLSFTIMAGGDYGGGPKVIELYKLDHSVKIGDIKLSKDKTRVKLEVSYKKRRTEFNPFVGEKEAQKLLFGKYATVTLEYDKEHFNQDLIDKLKKRKRFSFLKKKYKLLAKKNFIVEEITKQIHKKEDAKYYEIQMK

pLDDT: mean 79.16, std 16.09, range [32.75, 94.56]

Foldseek 3Di:
DVVVVVVVVVVVVVPPPPPDDDQLQFKDKDKDWPPKADKAWAFWAADPVRQKIKTKIKIWAADPDDDPVADPVRNVCNPVTDIDIDIRIGGPVNDDVVLSVVRVPDDPPDPVSVVRSVVRVVFKDKDWDPDDPDDDPGITMIIIHTD

Secondary structure (DSSP, 8-state):
-HHHHHHHHHHHHTT-----S--TTS-EEEEEETT-EEEEEEEEEE-TTSSEEEEEEEEEE---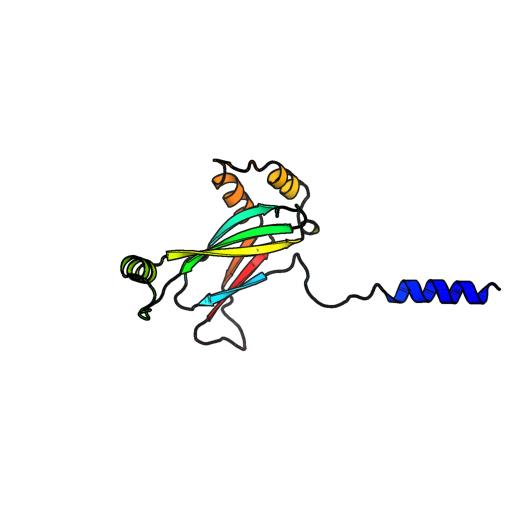S--TTS-HHHHHHHHH-EEEEEEEEEEGGGS-HHHHHHHHT--TT-TTHHHHHHHHHHHEEEEE----TT--TTEEEEEEEE-

Organism: NCBI:txid97084